Protein AF-A0A0D8ZPK9-F1 (afdb_monomer)

Nearest PDB structures (foldseek):
  2h2u-assembly1_A  TM=3.304E-01  e=1.185E-01  Homo sapiens
  1s1d-assembly2_B  TM=3.070E-01  e=1.553E-01  Homo sapiens
  4exr-assembly1_A-2  TM=2.777E-01  e=1.321E-01  Clostridioides difficile 630
  5b29-assembly1_A  TM=3.412E-01  e=3.782E+00  Homo sapiens
  1mdc-assembly1_A  TM=2.707E-01  e=7.240E+00  Manduca sexta

Secondary structure (DSSP, 8-state):
-----------------------SS--B-TTS-BHHHHTTT-EEEEEEE-SSEEEEEEE-TTSTTTTT-SSPPP-EEEEEETTT--EEEEEEEEE----BTTB-EEEEEEETTEEEEEEEE--SS--EEEEEEEETTEEEEEEEES--EE---

Structure (mmCIF, N/CA/C/O backbone):
data_AF-A0A0D8ZPK9-F1
#
_entry.id   AF-A0A0D8ZPK9-F1
#
loop_
_atom_site.group_PDB
_atom_site.id
_atom_site.type_symbol
_atom_site.label_atom_id
_atom_site.label_alt_id
_atom_site.label_comp_id
_atom_site.label_asym_id
_atom_site.label_entity_id
_atom_site.label_seq_id
_atom_site.pdbx_PDB_ins_code
_atom_site.Cartn_x
_atom_site.Cartn_y
_atom_site.Cartn_z
_atom_site.occupancy
_atom_site.B_iso_or_equiv
_atom_site.auth_seq_id
_atom_site.auth_comp_id
_atom_site.auth_asym_id
_atom_site.auth_atom_id
_atom_site.pdbx_PDB_model_num
ATOM 1 N N . MET A 1 1 ? -21.353 5.779 15.640 1.00 35.19 1 MET A N 1
ATOM 2 C CA . MET A 1 1 ? -20.263 5.532 14.671 1.00 35.19 1 MET A CA 1
ATOM 3 C C . MET A 1 1 ? -19.919 4.055 14.774 1.00 35.19 1 MET A C 1
ATOM 5 O O . MET A 1 1 ? -19.687 3.605 15.884 1.00 35.19 1 MET A O 1
ATOM 9 N N . LYS A 1 2 ? -20.046 3.276 13.691 1.00 28.00 2 LYS A N 1
ATOM 10 C CA . LYS A 1 2 ? -19.721 1.838 13.700 1.00 28.00 2 LYS A CA 1
ATOM 11 C C . LYS A 1 2 ? -18.202 1.703 13.604 1.00 28.00 2 LYS A C 1
ATOM 13 O O . LYS A 1 2 ? -17.642 2.167 12.616 1.00 28.00 2 LYS A O 1
ATOM 18 N N . GLU A 1 3 ? -17.568 1.098 14.603 1.00 32.78 3 GLU A N 1
ATOM 19 C CA . GLU A 1 3 ? -16.174 0.665 14.500 1.00 32.78 3 GLU A CA 1
ATOM 20 C C . GLU A 1 3 ? -16.062 -0.340 13.349 1.00 32.78 3 GLU A C 1
ATOM 22 O O . GLU A 1 3 ? -16.774 -1.346 13.307 1.00 32.78 3 GLU A O 1
ATOM 27 N N . ILE A 1 4 ? -15.227 -0.028 12.359 1.00 40.25 4 ILE A N 1
ATOM 28 C CA . ILE A 1 4 ? -14.932 -0.934 11.252 1.00 40.25 4 ILE A CA 1
ATOM 29 C C . ILE A 1 4 ? -13.742 -1.781 11.693 1.00 40.25 4 ILE A C 1
ATOM 31 O O . ILE A 1 4 ? -12.592 -1.360 11.599 1.00 40.25 4 ILE A O 1
ATOM 35 N N . THR A 1 5 ? -14.013 -2.985 12.185 1.00 43.03 5 THR A N 1
ATOM 36 C CA . THR A 1 5 ? -12.976 -3.979 12.474 1.00 43.03 5 THR A CA 1
ATOM 37 C C . THR A 1 5 ? -12.581 -4.660 11.159 1.00 43.03 5 THR A C 1
ATOM 39 O O . THR A 1 5 ? -13.261 -5.572 10.690 1.00 43.03 5 THR A O 1
ATOM 42 N N . LEU A 1 6 ? -11.511 -4.189 10.508 1.00 47.59 6 LEU A N 1
ATOM 43 C CA . LEU A 1 6 ? -10.874 -4.944 9.422 1.00 47.59 6 LEU A CA 1
ATOM 44 C C . LEU A 1 6 ? -10.147 -6.157 10.030 1.00 47.59 6 LEU A C 1
ATOM 46 O O . LEU A 1 6 ? -9.446 -5.976 11.030 1.00 47.59 6 LEU A O 1
ATOM 50 N N . PRO A 1 7 ? -10.282 -7.374 9.468 1.00 43.19 7 PRO A N 1
ATOM 51 C CA . PRO A 1 7 ? -9.578 -8.542 9.976 1.00 43.19 7 PRO A CA 1
ATOM 52 C C . PRO A 1 7 ? -8.104 -8.438 9.594 1.00 43.19 7 PRO A C 1
ATOM 54 O O . PRO A 1 7 ? -7.665 -8.899 8.545 1.00 43.19 7 PRO A O 1
ATOM 57 N N . ILE A 1 8 ? -7.330 -7.800 10.460 1.00 51.00 8 ILE A N 1
ATOM 58 C CA . ILE A 1 8 ? -5.881 -7.904 10.442 1.00 51.00 8 ILE A CA 1
ATOM 59 C C . ILE A 1 8 ? -5.571 -9.030 11.417 1.00 51.00 8 ILE A C 1
ATOM 61 O O . ILE A 1 8 ? -5.614 -8.843 12.633 1.00 51.00 8 ILE A O 1
ATOM 65 N N . LEU A 1 9 ? -5.394 -10.233 10.869 1.00 42.38 9 LEU A N 1
ATOM 66 C CA . LEU A 1 9 ? -4.999 -11.410 11.634 1.00 42.38 9 LEU A CA 1
ATOM 67 C C . LEU A 1 9 ? -3.740 -11.070 12.436 1.00 42.38 9 LEU A C 1
ATOM 69 O O . LEU A 1 9 ? -2.719 -10.673 11.877 1.00 42.38 9 LEU A O 1
ATOM 73 N N . ALA A 1 10 ? -3.824 -11.221 13.756 1.00 40.75 10 ALA A N 1
ATOM 74 C CA . ALA A 1 10 ? -2.658 -11.229 14.620 1.00 40.75 10 ALA A CA 1
ATOM 75 C C . ALA A 1 10 ? -1.806 -12.446 14.234 1.00 40.75 10 ALA A C 1
ATOM 77 O O . ALA A 1 10 ? -2.084 -13.567 14.656 1.00 40.75 10 ALA A O 1
ATOM 78 N N . SER A 1 11 ? -0.800 -12.242 13.383 1.00 39.00 11 SER A N 1
ATOM 79 C CA . SER A 1 11 ? 0.207 -13.265 13.119 1.00 39.00 11 SER A CA 1
ATOM 80 C C . SER A 1 11 ? 1.058 -13.423 14.377 1.00 39.00 11 SER A C 1
ATOM 82 O O . SER A 1 11 ? 1.962 -12.630 14.640 1.00 39.00 11 SER A O 1
ATOM 84 N N . LEU A 1 12 ? 0.727 -14.427 15.189 1.00 41.41 12 LEU A N 1
ATOM 85 C CA . LEU A 1 12 ? 1.526 -14.877 16.325 1.00 41.41 12 LEU A CA 1
ATOM 86 C C . LEU A 1 12 ? 2.782 -15.584 15.797 1.00 41.41 12 LEU A C 1
ATOM 88 O O . LEU A 1 12 ? 2.819 -16.806 15.700 1.00 41.41 12 LEU A O 1
ATOM 92 N N . CYS A 1 13 ? 3.817 -14.816 15.462 1.00 36.12 13 CYS A N 1
ATOM 93 C CA . CYS A 1 13 ? 5.172 -15.350 15.355 1.00 36.12 13 CYS A CA 1
ATOM 94 C C . CYS A 1 13 ? 5.891 -15.123 16.688 1.00 36.12 13 CYS A C 1
ATOM 96 O O . CYS A 1 13 ? 6.289 -14.007 17.017 1.00 36.12 13 CYS A O 1
ATOM 98 N N . THR A 1 14 ? 6.051 -16.193 17.466 1.00 43.28 14 THR A N 1
ATOM 99 C CA . THR A 1 14 ? 6.953 -16.255 18.621 1.00 43.28 14 THR A CA 1
ATOM 100 C C . THR A 1 14 ? 8.399 -16.234 18.137 1.00 43.28 14 THR A C 1
ATOM 102 O O . THR A 1 14 ? 9.003 -17.274 17.890 1.00 43.28 14 THR A O 1
ATOM 105 N N . GLY A 1 15 ? 8.949 -15.034 18.003 1.00 39.38 15 GLY A N 1
ATOM 106 C CA . GLY A 1 15 ? 10.381 -14.786 17.917 1.00 39.38 15 GLY A CA 1
ATOM 107 C C . GLY A 1 15 ? 10.695 -13.573 18.778 1.00 39.38 15 GLY A C 1
ATOM 108 O O . GLY A 1 15 ? 10.200 -12.485 18.497 1.00 39.38 15 GLY A O 1
ATOM 109 N N . SER A 1 16 ? 11.469 -13.763 19.849 1.00 45.66 16 SER A N 1
ATOM 110 C CA . SER A 1 16 ? 11.992 -12.670 20.674 1.00 45.66 16 SER A CA 1
ATOM 111 C C . SER A 1 16 ? 12.901 -11.780 19.830 1.00 45.66 16 SER A C 1
ATOM 113 O O . SER A 1 16 ? 14.102 -12.008 19.733 1.00 45.66 16 SER A O 1
ATOM 115 N N . LEU A 1 17 ? 12.316 -10.757 19.222 1.00 40.25 17 LEU A N 1
ATOM 116 C CA . LEU A 1 17 ? 13.005 -9.601 18.678 1.00 40.25 17 LEU A CA 1
ATOM 117 C C . LEU A 1 17 ? 12.392 -8.386 19.360 1.00 40.25 17 LEU A C 1
ATOM 119 O O . LEU A 1 17 ? 11.178 -8.323 19.552 1.00 40.25 17 LEU A O 1
ATOM 123 N N . ALA A 1 18 ? 13.268 -7.491 19.811 1.00 39.72 18 ALA A N 1
ATOM 124 C CA . ALA A 1 18 ? 12.963 -6.304 20.592 1.00 39.72 18 ALA A CA 1
ATOM 125 C C . ALA A 1 18 ? 11.627 -5.659 20.191 1.00 39.72 18 ALA A C 1
ATOM 127 O O . ALA A 1 18 ? 11.342 -5.524 18.999 1.00 39.72 18 ALA A O 1
ATOM 128 N N . LEU A 1 19 ? 10.846 -5.245 21.198 1.00 38.91 19 LEU A N 1
ATOM 129 C CA . LEU A 1 19 ? 9.693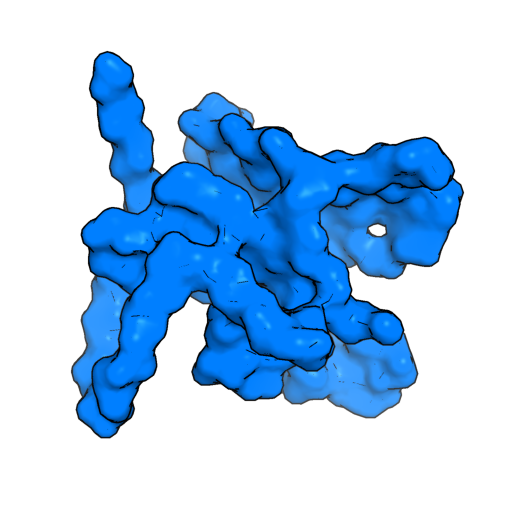 -4.355 21.059 1.00 38.91 19 LEU A CA 1
ATOM 130 C C . LEU A 1 19 ? 10.119 -3.101 20.282 1.00 38.91 19 LEU A C 1
ATOM 132 O O . LEU A 1 19 ? 10.486 -2.076 20.850 1.00 38.91 19 LEU A O 1
ATOM 136 N N . THR A 1 20 ? 10.096 -3.199 18.960 1.00 47.19 20 THR A N 1
ATOM 137 C CA . THR A 1 20 ? 10.145 -2.063 18.061 1.00 47.19 20 THR A CA 1
ATOM 138 C C . THR A 1 20 ? 8.808 -1.377 18.262 1.00 47.19 20 THR A C 1
ATOM 140 O O . THR A 1 20 ? 7.753 -1.942 17.967 1.00 47.19 20 THR A O 1
ATOM 143 N N . SER A 1 21 ? 8.863 -0.214 18.911 1.00 47.78 21 SER A N 1
ATOM 144 C CA . SER A 1 21 ? 7.723 0.647 19.208 1.00 47.78 21 SER A CA 1
ATOM 145 C C . SER A 1 21 ? 6.723 0.619 18.059 1.00 47.78 21 SER A C 1
ATOM 147 O O . SER A 1 21 ? 7.097 0.865 16.912 1.00 47.78 21 SER A O 1
ATOM 149 N N . ILE A 1 22 ? 5.470 0.287 18.370 1.00 49.94 22 ILE A N 1
ATOM 150 C CA . ILE A 1 22 ? 4.362 0.297 17.414 1.00 49.94 22 ILE A CA 1
ATOM 151 C C . ILE A 1 22 ? 4.320 1.703 16.808 1.00 49.94 22 ILE A C 1
ATOM 153 O O . ILE A 1 22 ? 4.052 2.652 17.547 1.00 49.94 22 ILE A O 1
ATOM 157 N N . PRO A 1 23 ? 4.608 1.878 15.509 1.00 49.00 23 PRO A N 1
ATOM 158 C CA . PRO A 1 23 ? 4.551 3.195 14.910 1.00 49.00 23 PRO A CA 1
ATOM 159 C C . PRO A 1 23 ? 3.084 3.621 14.842 1.00 49.00 23 PRO A C 1
ATOM 161 O O . PRO A 1 23 ? 2.295 3.133 14.033 1.00 49.00 23 PRO A O 1
ATOM 164 N N . VAL A 1 24 ? 2.697 4.509 15.757 1.00 48.19 24 VAL A N 1
ATOM 165 C CA . VAL A 1 24 ? 1.324 5.036 15.867 1.00 48.19 24 VAL A CA 1
ATOM 166 C C . VAL A 1 24 ? 1.045 6.074 14.770 1.00 48.19 24 VAL A C 1
ATOM 168 O O . VAL A 1 24 ? -0.103 6.393 14.453 1.00 48.19 24 VAL A O 1
ATOM 171 N N . ASN A 1 25 ? 2.106 6.568 14.136 1.00 51.31 25 ASN A N 1
ATOM 172 C CA . ASN A 1 25 ? 2.078 7.452 12.984 1.00 51.31 25 ASN A CA 1
ATOM 173 C C . ASN A 1 25 ? 2.702 6.742 11.775 1.00 51.31 25 ASN A C 1
ATOM 175 O O . ASN A 1 25 ? 3.494 5.815 11.936 1.00 51.31 25 ASN A O 1
ATOM 179 N N . ALA A 1 26 ? 2.389 7.195 10.554 1.00 51.19 26 ALA A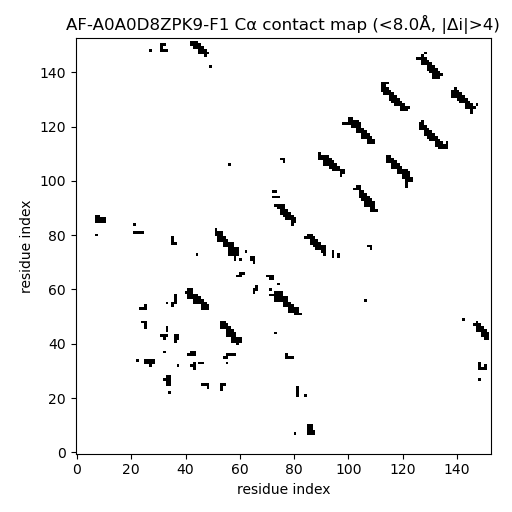 N 1
ATOM 180 C CA . ALA A 1 26 ? 3.316 6.987 9.442 1.00 51.19 26 ALA A CA 1
ATOM 181 C C . ALA A 1 26 ? 4.566 7.802 9.784 1.00 51.19 26 ALA A C 1
ATOM 183 O O . ALA A 1 26 ? 4.665 8.965 9.404 1.00 51.19 26 ALA A O 1
ATOM 184 N N . GLU A 1 27 ? 5.425 7.273 10.652 1.00 53.66 27 GLU A N 1
ATOM 185 C CA . GLU A 1 27 ? 6.636 7.962 11.062 1.00 53.66 27 GLU A CA 1
ATOM 186 C C . GLU A 1 27 ? 7.568 7.963 9.864 1.00 53.66 27 GLU A C 1
ATOM 188 O O . GLU A 1 27 ? 8.127 6.947 9.454 1.00 53.66 27 GLU A O 1
ATOM 193 N N . ILE A 1 28 ? 7.598 9.143 9.260 1.00 51.84 28 ILE A N 1
ATOM 194 C CA . ILE A 1 28 ? 8.519 9.583 8.235 1.00 51.84 28 ILE A CA 1
ATOM 195 C C . ILE A 1 28 ? 9.851 9.737 8.954 1.00 51.84 28 ILE A C 1
ATOM 197 O O . ILE A 1 28 ? 9.99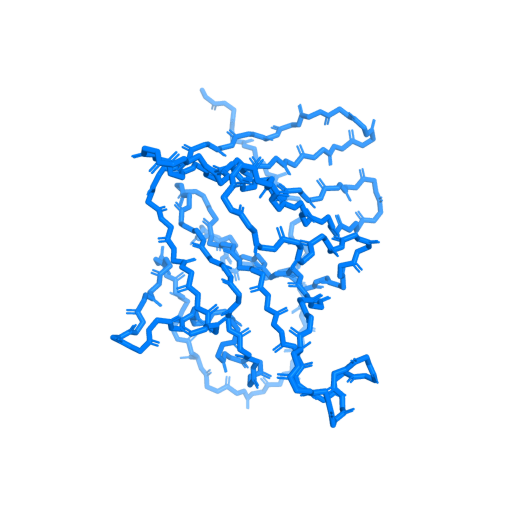0 10.624 9.801 1.00 51.84 28 ILE A O 1
ATOM 201 N N . ASN A 1 29 ? 10.833 8.896 8.640 1.00 55.38 29 ASN A N 1
ATOM 202 C CA . ASN A 1 29 ? 12.195 9.321 8.917 1.00 55.38 29 ASN A CA 1
ATOM 203 C C . ASN A 1 29 ? 12.557 10.457 7.931 1.00 55.38 29 ASN A C 1
ATOM 205 O O . ASN A 1 29 ? 11.969 10.546 6.848 1.00 55.38 29 ASN A O 1
ATOM 209 N N . PRO A 1 30 ? 13.489 11.358 8.275 1.00 51.78 30 PRO A N 1
ATOM 210 C CA . PRO A 1 30 ? 13.904 12.449 7.387 1.00 51.78 30 PRO A CA 1
ATOM 211 C C . PRO A 1 30 ? 14.353 12.009 5.980 1.00 51.78 30 PRO A C 1
ATOM 213 O O . PRO A 1 30 ? 14.445 12.839 5.083 1.00 51.78 30 PRO A O 1
ATOM 216 N N . GLN A 1 31 ? 14.631 10.718 5.786 1.00 60.84 31 GLN A N 1
ATOM 217 C CA . GLN A 1 31 ? 15.066 10.091 4.540 1.00 60.84 31 GLN A CA 1
ATOM 218 C C . GLN A 1 31 ? 13.901 9.645 3.640 1.00 60.84 31 GLN A C 1
ATOM 220 O O . GLN A 1 31 ? 14.134 9.053 2.590 1.00 60.84 31 GLN A O 1
ATOM 225 N N . GLY A 1 32 ? 12.652 9.898 4.037 1.00 67.69 32 GLY A N 1
ATOM 226 C CA . GLY A 1 32 ? 11.484 9.552 3.235 1.00 67.69 32 GLY A CA 1
ATOM 227 C C . GLY A 1 32 ? 11.195 8.049 3.172 1.00 67.69 32 GLY A C 1
ATOM 228 O O . GLY A 1 32 ? 10.611 7.576 2.198 1.00 67.69 32 GLY A O 1
ATOM 229 N N . GLN A 1 33 ? 11.586 7.294 4.203 1.00 82.75 33 GLN A N 1
ATOM 230 C CA . GLN A 1 33 ? 11.221 5.888 4.377 1.00 82.75 33 GLN A CA 1
ATOM 231 C C . GLN A 1 33 ? 10.063 5.739 5.364 1.00 82.75 33 GLN A C 1
ATOM 233 O O . GLN A 1 33 ? 10.027 6.363 6.426 1.00 82.75 33 GLN A O 1
ATOM 238 N N . SER A 1 34 ? 9.130 4.858 5.017 1.00 87.38 34 SER A N 1
ATOM 239 C CA . SER A 1 34 ? 8.136 4.328 5.935 1.00 87.38 34 SER A CA 1
ATOM 240 C C . SER A 1 34 ? 8.788 3.303 6.847 1.00 87.38 34 SER A C 1
ATOM 242 O O . SER A 1 34 ? 9.384 2.328 6.386 1.00 87.38 34 SER A O 1
ATOM 244 N N . ILE A 1 35 ? 8.574 3.464 8.149 1.00 84.62 35 ILE A N 1
ATOM 245 C CA . ILE A 1 35 ? 8.951 2.474 9.160 1.00 84.62 35 ILE A CA 1
ATOM 246 C C . ILE A 1 35 ? 8.406 1.067 8.853 1.00 84.62 35 ILE A C 1
ATOM 248 O O . ILE A 1 35 ? 9.042 0.076 9.205 1.00 84.62 35 ILE A O 1
ATOM 252 N N . LEU A 1 36 ? 7.268 0.961 8.151 1.00 88.69 36 LEU A N 1
ATOM 253 C CA . LEU A 1 36 ? 6.699 -0.326 7.743 1.00 88.69 36 LEU A CA 1
ATOM 254 C C . LEU A 1 36 ? 7.599 -1.070 6.749 1.00 88.69 36 LEU A C 1
ATOM 256 O O . LEU A 1 36 ? 7.826 -2.263 6.928 1.00 88.69 36 LEU A O 1
ATOM 260 N N . CYS A 1 37 ? 8.127 -0.375 5.738 1.00 91.31 37 CYS A N 1
ATOM 261 C CA . CYS A 1 37 ? 9.039 -0.975 4.762 1.00 91.31 37 CYS A CA 1
ATOM 262 C C . CYS A 1 37 ? 10.434 -1.169 5.373 1.00 91.31 37 CYS A C 1
ATOM 264 O O . CYS A 1 37 ? 11.026 -2.237 5.237 1.00 91.31 37 CYS A O 1
ATOM 266 N N . GLN A 1 38 ? 10.913 -0.191 6.151 1.00 89.06 38 GLN A N 1
ATOM 267 C CA . GLN A 1 38 ? 12.217 -0.259 6.814 1.00 89.06 38 GLN A CA 1
ATOM 268 C C . GLN A 1 38 ? 12.347 -1.482 7.735 1.00 89.06 38 GLN A C 1
ATOM 270 O O . GLN A 1 38 ? 13.391 -2.127 7.754 1.00 89.06 38 GLN A O 1
ATOM 275 N N . GLN A 1 39 ? 11.295 -1.831 8.482 1.00 87.69 39 GLN A N 1
ATOM 276 C CA . GLN A 1 39 ? 11.295 -3.007 9.362 1.00 87.69 39 GLN A CA 1
ATOM 277 C C . GLN A 1 39 ? 11.459 -4.336 8.615 1.00 87.69 39 GLN A C 1
ATOM 279 O O . GLN A 1 39 ? 11.797 -5.333 9.246 1.00 87.69 39 GLN A O 1
ATOM 284 N N . GLN A 1 40 ? 11.195 -4.360 7.308 1.00 90.81 40 GLN A N 1
ATOM 285 C CA . GLN A 1 40 ? 11.406 -5.526 6.448 1.00 90.81 40 GLN A CA 1
ATOM 286 C C . GLN A 1 40 ? 12.724 -5.446 5.661 1.00 90.81 40 GLN A C 1
ATOM 288 O O . GLN A 1 40 ? 13.052 -6.373 4.933 1.00 90.81 40 GLN A O 1
ATOM 293 N N . GLY A 1 41 ? 13.489 -4.357 5.800 1.00 91.06 41 GLY A N 1
ATOM 294 C CA . GLY A 1 41 ? 14.655 -4.100 4.953 1.00 91.06 41 GLY A CA 1
ATOM 295 C C . GLY A 1 41 ? 14.285 -3.718 3.517 1.00 91.06 41 GLY A C 1
ATOM 296 O O . GLY A 1 41 ? 15.096 -3.899 2.618 1.00 91.06 41 GLY A O 1
ATOM 297 N N . TRP A 1 42 ? 13.073 -3.204 3.299 1.00 93.19 42 TRP A N 1
ATOM 298 C CA . TRP A 1 42 ? 12.556 -2.828 1.984 1.00 93.19 42 TRP A CA 1
ATOM 299 C C . TRP A 1 42 ? 12.550 -1.318 1.779 1.00 93.19 42 TRP A C 1
ATOM 301 O O . TRP A 1 42 ? 12.487 -0.534 2.733 1.00 93.19 42 TRP A O 1
ATOM 311 N N . LEU A 1 43 ? 12.531 -0.907 0.515 1.00 91.75 43 LEU A N 1
ATOM 312 C CA . LEU A 1 43 ? 12.362 0.486 0.141 1.00 91.75 43 LEU A CA 1
ATOM 313 C C . LEU A 1 43 ? 10.879 0.867 0.162 1.00 91.75 43 LEU A C 1
ATOM 315 O O . LEU A 1 43 ? 9.995 0.054 -0.102 1.00 91.75 43 LEU A O 1
ATOM 319 N N . THR A 1 44 ? 10.585 2.123 0.472 1.00 91.12 44 THR A N 1
ATOM 320 C CA . THR A 1 44 ? 9.215 2.640 0.443 1.00 91.12 44 THR A CA 1
ATOM 321 C C . THR A 1 44 ? 8.933 3.241 -0.913 1.00 91.12 44 THR A C 1
ATOM 323 O O . THR A 1 44 ? 9.631 4.171 -1.265 1.00 91.12 44 THR A O 1
ATOM 326 N N . GLN A 1 45 ? 7.889 2.798 -1.615 1.00 90.31 45 GLN A N 1
ATOM 327 C CA . GLN A 1 45 ? 7.374 3.497 -2.798 1.00 90.31 45 GLN A CA 1
ATOM 328 C C . GLN A 1 45 ? 6.441 4.639 -2.387 1.00 90.31 45 GLN A C 1
ATOM 330 O O . GLN A 1 45 ? 6.548 5.774 -2.856 1.00 90.31 45 GLN A O 1
ATOM 335 N N . ILE A 1 46 ? 5.468 4.323 -1.533 1.00 90.00 46 ILE A N 1
ATOM 336 C CA . ILE A 1 46 ? 4.451 5.271 -1.089 1.00 90.00 46 ILE A CA 1
ATOM 337 C C . ILE A 1 46 ? 3.919 4.865 0.281 1.00 90.00 46 ILE A C 1
ATOM 339 O O . ILE A 1 46 ? 3.805 3.679 0.576 1.00 90.00 46 ILE A O 1
ATOM 343 N N . ALA A 1 47 ? 3.585 5.825 1.137 1.00 91.12 47 ALA A N 1
ATOM 344 C CA . ALA A 1 47 ? 2.970 5.538 2.427 1.00 91.12 47 ALA A CA 1
ATOM 345 C C . ALA A 1 47 ? 1.981 6.620 2.853 1.00 91.12 47 ALA A C 1
ATOM 347 O O . ALA A 1 47 ? 2.146 7.806 2.565 1.00 91.12 47 ALA A O 1
ATOM 348 N N . ILE A 1 48 ? 0.946 6.203 3.578 1.00 90.50 48 ILE A N 1
ATOM 349 C CA . ILE A 1 48 ? -0.069 7.089 4.141 1.00 90.50 48 ILE A CA 1
ATOM 350 C C . ILE A 1 48 ? -0.387 6.727 5.588 1.00 90.50 48 ILE A C 1
ATOM 352 O O . ILE A 1 48 ? -0.327 5.571 6.008 1.00 90.50 48 ILE A O 1
ATOM 356 N N . SER A 1 49 ? -0.795 7.750 6.332 1.00 89.00 49 SER A N 1
ATOM 357 C CA . SER A 1 49 ? -1.356 7.636 7.674 1.00 89.00 49 SER A CA 1
ATOM 358 C C . SER A 1 49 ? -2.839 7.971 7.595 1.00 89.00 49 SER A C 1
ATOM 360 O O . SER A 1 49 ? -3.207 9.076 7.201 1.00 89.00 49 SER A O 1
ATOM 362 N N . THR A 1 50 ? -3.690 7.028 7.969 1.00 88.19 50 THR A N 1
ATOM 363 C CA . THR A 1 50 ? -5.124 7.254 8.182 1.00 88.19 50 THR A CA 1
ATOM 364 C C . THR A 1 50 ? -5.404 7.358 9.689 1.00 88.19 50 THR A C 1
ATOM 366 O O . THR A 1 50 ? -4.489 7.119 10.484 1.00 88.19 50 THR A O 1
ATOM 369 N N . PRO A 1 51 ? -6.623 7.713 10.132 1.00 87.44 51 PRO A N 1
ATOM 370 C CA . PRO A 1 51 ? -6.962 7.676 11.556 1.00 87.44 51 PRO A CA 1
ATOM 371 C C . PRO A 1 51 ? -6.742 6.297 12.194 1.00 87.44 51 PRO A C 1
ATOM 373 O O . PRO A 1 51 ? -6.204 6.226 13.292 1.00 87.44 51 PRO A O 1
ATOM 376 N N . ASP A 1 52 ? -7.060 5.219 11.471 1.00 86.62 52 ASP A N 1
ATOM 377 C CA . ASP A 1 52 ? -7.099 3.857 12.024 1.00 86.62 52 ASP A CA 1
ATOM 378 C C . ASP A 1 52 ? -5.883 2.994 11.635 1.00 86.62 52 ASP A C 1
ATOM 380 O O . ASP A 1 52 ? -5.510 2.056 12.342 1.00 86.62 52 ASP A O 1
ATOM 384 N N . PHE A 1 53 ? -5.242 3.313 10.507 1.00 88.00 53 PHE A N 1
ATOM 385 C CA . PHE A 1 53 ? -4.189 2.496 9.896 1.00 88.00 53 PHE A CA 1
ATOM 386 C C . PHE A 1 53 ? -3.003 3.329 9.417 1.00 88.00 53 PHE A C 1
ATOM 388 O O . PHE A 1 53 ? -3.177 4.449 8.930 1.00 88.00 53 PHE A O 1
ATOM 395 N N . VAL A 1 54 ? -1.811 2.742 9.467 1.00 89.56 54 VAL A N 1
ATOM 396 C CA . VAL A 1 54 ? -0.654 3.152 8.662 1.00 89.56 54 VAL A CA 1
ATOM 397 C C . VAL A 1 54 ? -0.514 2.145 7.531 1.00 89.56 54 VAL A C 1
ATOM 399 O O . VAL A 1 54 ? -0.581 0.944 7.778 1.00 89.56 54 VAL A O 1
ATOM 402 N N . THR A 1 55 ? -0.354 2.605 6.294 1.00 92.94 55 THR A N 1
ATOM 403 C CA . THR A 1 55 ? -0.214 1.704 5.142 1.00 92.94 55 THR A CA 1
ATOM 404 C C . THR A 1 55 ? 0.889 2.180 4.219 1.00 92.94 55 THR A C 1
ATOM 406 O O . THR A 1 55 ? 0.983 3.380 3.960 1.00 92.94 55 THR A O 1
ATOM 409 N N . ALA A 1 56 ? 1.670 1.254 3.687 1.00 93.44 56 ALA A N 1
ATOM 410 C CA . ALA A 1 56 ? 2.745 1.509 2.751 1.00 93.44 56 ALA A CA 1
ATOM 411 C C . ALA A 1 56 ? 2.704 0.521 1.586 1.00 93.44 56 ALA A C 1
ATOM 413 O O . ALA A 1 56 ? 2.242 -0.610 1.718 1.00 93.44 56 ALA A O 1
ATOM 414 N N . ILE A 1 57 ? 3.209 0.977 0.453 1.00 94.75 57 ILE A N 1
ATOM 415 C CA . ILE A 1 57 ? 3.610 0.145 -0.663 1.00 94.75 57 ILE A CA 1
ATOM 416 C C . ILE A 1 57 ? 5.134 0.099 -0.629 1.00 94.75 57 ILE A C 1
ATOM 418 O O . ILE A 1 57 ? 5.783 1.151 -0.603 1.00 94.75 57 ILE A O 1
ATOM 422 N N . CYS A 1 58 ? 5.681 -1.107 -0.593 1.00 94.12 58 CYS A N 1
ATOM 423 C CA . CYS A 1 58 ? 7.104 -1.358 -0.437 1.00 94.12 58 CYS A CA 1
ATOM 424 C C . CYS A 1 58 ? 7.674 -2.064 -1.672 1.00 94.12 58 CYS A C 1
ATOM 426 O O . CYS A 1 58 ? 6.964 -2.768 -2.394 1.00 94.12 58 CYS A O 1
ATOM 428 N N . ILE A 1 59 ? 8.968 -1.865 -1.881 1.00 93.69 59 ILE A N 1
ATOM 42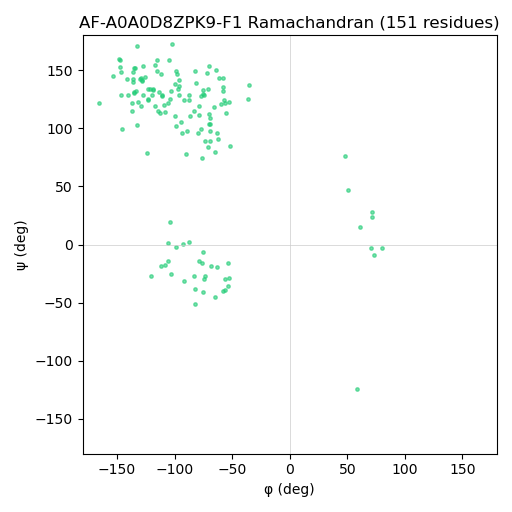9 C CA . ILE A 1 59 ? 9.783 -2.478 -2.922 1.00 93.69 59 ILE A CA 1
ATOM 430 C C . ILE A 1 59 ? 10.800 -3.368 -2.208 1.00 93.69 59 ILE A C 1
ATOM 432 O O . ILE A 1 59 ? 11.650 -2.872 -1.465 1.00 93.69 59 ILE A O 1
ATOM 436 N N . ASP A 1 60 ? 10.695 -4.674 -2.422 1.00 94.94 60 ASP A N 1
ATOM 437 C CA . ASP A 1 60 ? 11.737 -5.625 -2.041 1.00 94.94 60 ASP A CA 1
A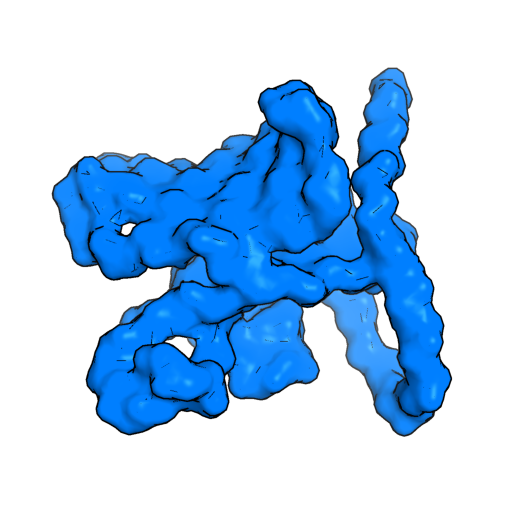TOM 438 C C . ASP A 1 60 ? 12.753 -5.727 -3.181 1.00 94.94 60 ASP A C 1
ATOM 440 O O . ASP A 1 60 ? 12.432 -6.225 -4.257 1.00 94.94 60 ASP A O 1
ATOM 444 N N . GLU A 1 61 ? 13.969 -5.227 -2.964 1.00 92.44 61 GLU A N 1
ATOM 445 C CA . GLU A 1 61 ? 15.043 -5.266 -3.966 1.00 92.44 61 GLU A CA 1
ATOM 446 C C . GLU A 1 61 ? 15.551 -6.690 -4.238 1.00 92.44 61 GLU A C 1
ATOM 448 O O . GLU A 1 61 ? 16.167 -6.937 -5.272 1.00 92.44 61 GLU A O 1
ATOM 453 N N . ASN A 1 62 ? 15.280 -7.632 -3.329 1.00 93.38 62 ASN A N 1
ATOM 454 C CA . ASN A 1 62 ? 15.649 -9.037 -3.486 1.00 93.38 62 ASN A CA 1
ATOM 455 C C . ASN A 1 62 ? 14.529 -9.874 -4.116 1.00 93.38 62 ASN A C 1
ATOM 457 O O . ASN A 1 62 ? 14.701 -11.082 -4.291 1.00 93.38 62 ASN A O 1
ATOM 461 N N . ASP A 1 63 ? 13.391 -9.259 -4.442 1.00 93.38 63 ASP A N 1
ATOM 462 C CA . ASP A 1 63 ? 12.345 -9.910 -5.222 1.00 93.38 63 ASP A CA 1
ATOM 463 C C . ASP A 1 63 ? 12.888 -10.300 -6.605 1.00 93.38 63 ASP A C 1
ATOM 465 O O . ASP A 1 63 ? 13.689 -9.571 -7.196 1.00 93.38 63 ASP A O 1
ATOM 469 N N . SER A 1 64 ? 12.458 -11.447 -7.137 1.00 90.75 64 SER A N 1
ATOM 470 C CA . SER A 1 64 ? 12.927 -11.944 -8.434 1.00 90.75 64 SER A CA 1
ATOM 471 C C . SER A 1 64 ? 12.716 -10.953 -9.575 1.00 90.75 64 SER A C 1
ATOM 473 O O . SER A 1 64 ? 13.520 -10.943 -10.506 1.00 90.75 64 SER A O 1
ATOM 475 N N . ASP A 1 65 ? 11.686 -10.108 -9.485 1.00 86.75 65 ASP A N 1
ATOM 476 C CA . ASP A 1 65 ? 11.389 -9.085 -10.491 1.00 86.75 65 ASP A CA 1
ATOM 477 C C . ASP A 1 65 ? 12.298 -7.844 -10.364 1.00 86.75 65 ASP A C 1
ATOM 479 O O . ASP A 1 65 ? 12.391 -7.039 -11.292 1.00 86.75 65 ASP A O 1
ATOM 483 N N . ASN A 1 66 ? 13.002 -7.699 -9.236 1.00 91.19 66 ASN A N 1
ATOM 484 C CA . ASN A 1 66 ? 13.832 -6.540 -8.902 1.00 91.19 66 ASN A CA 1
ATOM 485 C C . ASN A 1 66 ? 15.336 -6.823 -8.874 1.00 91.19 66 ASN A C 1
ATOM 487 O O . ASN A 1 66 ? 16.127 -5.881 -8.981 1.00 91.19 66 ASN A O 1
ATOM 491 N N . ILE A 1 67 ? 15.757 -8.087 -8.779 1.00 90.31 67 ILE A N 1
ATOM 492 C CA . ILE A 1 67 ? 17.178 -8.454 -8.794 1.00 90.31 67 ILE A CA 1
ATOM 493 C C . ILE A 1 67 ? 17.842 -7.922 -10.075 1.00 90.31 67 ILE A C 1
ATOM 495 O O . ILE A 1 67 ? 17.468 -8.279 -11.191 1.00 90.31 67 ILE A O 1
ATOM 499 N N . ASN A 1 68 ? 18.878 -7.094 -9.906 1.00 86.69 68 ASN A N 1
ATOM 500 C CA . ASN A 1 68 ? 19.607 -6.408 -10.983 1.00 86.69 68 ASN A CA 1
ATOM 501 C C . ASN A 1 68 ? 18.757 -5.451 -11.842 1.00 86.69 68 ASN A C 1
ATOM 503 O O . ASN A 1 68 ? 19.208 -5.034 -12.912 1.00 86.69 68 ASN A O 1
ATOM 507 N N . SER A 1 69 ? 17.554 -5.080 -11.396 1.00 85.69 69 SER A N 1
ATOM 508 C CA . SER A 1 69 ? 16.756 -4.059 -12.069 1.00 85.69 69 SER A CA 1
ATOM 509 C C . SER A 1 69 ? 17.316 -2.669 -11.775 1.00 85.69 69 SER A C 1
ATOM 511 O O . SER A 1 69 ? 17.586 -2.318 -10.628 1.00 85.69 69 SER A O 1
ATOM 513 N N . TYR A 1 70 ? 17.471 -1.855 -12.820 1.00 82.19 70 TYR A N 1
ATOM 514 C CA . TYR A 1 70 ? 17.775 -0.430 -12.665 1.00 82.19 70 TYR A CA 1
ATOM 515 C C . TYR A 1 70 ? 16.550 0.358 -12.176 1.00 82.19 70 TYR A C 1
ATOM 517 O O . TYR A 1 70 ? 16.690 1.386 -11.516 1.00 82.19 70 TYR A O 1
ATOM 525 N N . GLU A 1 71 ? 15.350 -0.142 -12.483 1.00 86.06 71 GLU A N 1
ATOM 526 C CA . GLU A 1 71 ? 14.079 0.436 -12.059 1.00 86.06 71 GLU A CA 1
ATOM 527 C C . GLU A 1 71 ? 13.245 -0.611 -11.311 1.00 86.06 71 GLU A C 1
ATOM 529 O O . GLU A 1 71 ? 12.358 -1.230 -11.906 1.00 86.06 71 GLU A O 1
ATOM 534 N N . PRO A 1 72 ? 13.536 -0.878 -10.026 1.00 87.50 72 PRO A N 1
ATOM 535 C CA . PRO A 1 72 ? 12.740 -1.798 -9.238 1.00 87.50 72 PRO A CA 1
ATOM 536 C C . PRO A 1 72 ? 11.268 -1.374 -9.166 1.00 87.50 72 PRO A C 1
ATOM 538 O O . PRO A 1 72 ? 10.909 -0.192 -9.104 1.00 87.50 72 PRO A O 1
ATOM 541 N N . VAL A 1 73 ? 10.406 -2.382 -9.187 1.00 90.12 73 VAL A N 1
ATOM 542 C CA . VAL A 1 73 ? 8.958 -2.253 -9.144 1.00 90.12 73 VAL A CA 1
ATOM 543 C C . VAL A 1 73 ? 8.429 -2.491 -7.728 1.00 90.12 73 VAL A C 1
ATOM 545 O O . VAL A 1 73 ? 8.999 -3.269 -6.957 1.00 90.12 73 VAL A O 1
ATOM 548 N N . PRO A 1 74 ? 7.318 -1.840 -7.354 1.00 93.50 74 PRO A N 1
ATOM 549 C CA . PRO A 1 74 ? 6.608 -2.136 -6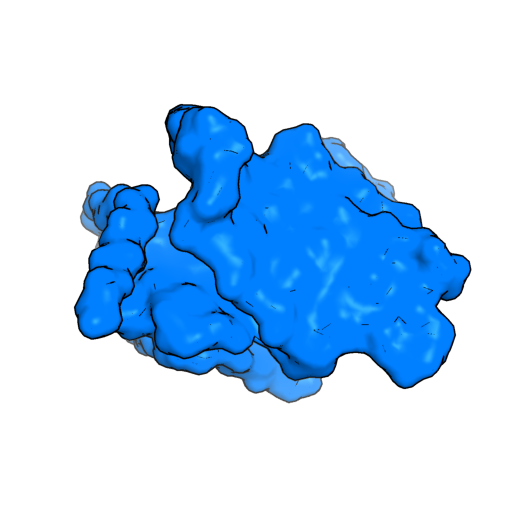.114 1.00 93.50 74 PRO A CA 1
ATOM 550 C C . PRO A 1 74 ? 6.161 -3.595 -6.038 1.00 93.50 74 PRO A C 1
ATOM 552 O O . PRO A 1 74 ? 5.532 -4.088 -6.971 1.00 93.50 74 PRO A O 1
ATOM 555 N N . THR A 1 75 ? 6.414 -4.258 -4.906 1.00 95.12 75 THR A N 1
ATOM 556 C CA . THR A 1 75 ? 6.112 -5.692 -4.735 1.00 95.12 75 THR A CA 1
ATOM 557 C C . THR A 1 75 ? 5.153 -5.987 -3.590 1.00 95.12 75 THR A C 1
ATOM 559 O O . THR A 1 75 ? 4.405 -6.958 -3.667 1.00 95.12 75 THR A O 1
ATOM 562 N N . HIS A 1 76 ? 5.098 -5.149 -2.548 1.00 96.44 76 HIS A N 1
ATOM 563 C CA . HIS A 1 76 ? 4.332 -5.459 -1.336 1.00 96.44 76 HIS A CA 1
ATOM 564 C C . HIS A 1 76 ? 3.398 -4.330 -0.895 1.00 96.44 76 HIS A C 1
ATOM 566 O O . HIS A 1 76 ? 3.745 -3.152 -0.924 1.00 96.44 76 HIS A O 1
ATOM 572 N N . TYR A 1 77 ? 2.220 -4.706 -0.397 1.00 96.38 77 TYR A N 1
ATOM 573 C CA . TYR A 1 77 ? 1.371 -3.875 0.451 1.00 96.38 77 TYR A CA 1
ATOM 574 C C . TYR A 1 77 ? 1.630 -4.223 1.917 1.00 96.38 77 TYR A C 1
ATOM 576 O O . TYR A 1 77 ? 1.525 -5.384 2.316 1.00 96.38 77 TYR A O 1
ATOM 584 N N . VAL A 1 78 ? 1.894 -3.211 2.739 1.00 95.12 78 VAL A N 1
ATOM 585 C CA . VAL A 1 78 ? 2.059 -3.360 4.186 1.00 95.12 78 VAL A CA 1
ATOM 586 C C . VAL A 1 78 ? 1.073 -2.452 4.906 1.00 95.12 78 VAL A C 1
ATOM 588 O O . VAL A 1 78 ? 1.040 -1.247 4.675 1.00 95.12 78 VAL A O 1
ATOM 591 N N . GLY A 1 79 ? 0.263 -3.012 5.796 1.00 92.50 79 GLY A N 1
ATOM 592 C CA . GLY A 1 79 ? -0.693 -2.284 6.623 1.00 92.50 79 GLY A CA 1
ATOM 593 C C . GLY A 1 79 ? -0.495 -2.587 8.102 1.00 92.50 79 GLY A C 1
ATOM 594 O O . GLY A 1 79 ? -0.197 -3.717 8.477 1.00 92.50 79 GLY A O 1
ATOM 595 N N . GLN A 1 80 ? -0.701 -1.590 8.954 1.00 89.88 80 GLN A N 1
ATOM 596 C CA . GLN A 1 80 ? -0.710 -1.755 10.400 1.00 89.88 80 GLN A CA 1
ATOM 597 C C . GLN A 1 80 ? -1.889 -1.011 11.023 1.00 89.88 80 GLN A C 1
ATOM 599 O O . GLN A 1 80 ? -2.109 0.169 10.750 1.00 89.88 80 GLN A O 1
ATOM 604 N N . ASN A 1 81 ? -2.642 -1.702 11.876 1.00 87.75 81 ASN A N 1
ATOM 605 C CA . ASN A 1 81 ? -3.682 -1.106 12.707 1.00 87.75 81 ASN A CA 1
ATOM 606 C C . ASN A 1 81 ? -3.043 -0.327 13.860 1.00 87.75 81 ASN A C 1
ATOM 608 O O . ASN A 1 81 ? -2.232 -0.882 14.600 1.00 87.75 81 ASN A O 1
ATOM 612 N N . LYS A 1 82 ? -3.431 0.934 14.050 1.00 84.12 82 LYS A N 1
ATOM 613 C CA . LYS A 1 82 ? -2.886 1.781 15.122 1.00 84.12 82 LYS A CA 1
ATOM 614 C C . LYS A 1 82 ? -3.423 1.430 16.505 1.00 84.12 82 LYS A C 1
ATOM 616 O O . LYS A 1 82 ? -2.720 1.607 17.492 1.00 84.12 82 LYS A O 1
ATOM 621 N N . ASN A 1 83 ? -4.649 0.919 16.567 1.00 83.00 83 ASN A N 1
ATOM 622 C CA . ASN A 1 83 ? -5.333 0.597 17.816 1.00 83.00 83 ASN A CA 1
ATOM 623 C C . ASN A 1 83 ? -4.901 -0.769 18.356 1.00 83.00 83 ASN A C 1
ATOM 625 O O . ASN A 1 83 ? -4.760 -0.941 19.561 1.00 83.00 83 ASN A O 1
ATOM 629 N N . THR A 1 84 ? -4.691 -1.747 17.470 1.00 83.25 84 THR A N 1
ATOM 630 C CA . THR A 1 84 ? -4.345 -3.123 17.868 1.00 83.25 84 THR A CA 1
ATOM 631 C C . THR A 1 84 ? -2.881 -3.479 17.635 1.00 83.25 84 THR A C 1
ATOM 633 O O . THR A 1 84 ? -2.425 -4.518 18.102 1.00 83.25 84 THR A O 1
ATOM 636 N N . GLY A 1 85 ? -2.145 -2.675 16.864 1.00 80.38 85 GLY A N 1
ATOM 637 C CA . GLY A 1 85 ? -0.787 -2.995 16.426 1.00 80.38 85 GLY A CA 1
ATOM 638 C C . GLY A 1 85 ? -0.708 -4.120 15.389 1.00 80.38 85 GLY A C 1
ATOM 639 O O . GLY A 1 85 ? 0.390 -4.399 14.906 1.00 80.38 85 GLY A O 1
ATOM 640 N N . GLY A 1 86 ? -1.837 -4.745 15.024 1.00 84.38 86 GLY A N 1
ATOM 641 C CA . GLY A 1 86 ? -1.893 -5.844 14.063 1.00 84.38 86 GLY A CA 1
ATOM 642 C C . GLY A 1 86 ? -1.309 -5.437 12.714 1.00 84.38 86 GLY A C 1
ATOM 643 O O . GLY A 1 86 ? -1.611 -4.350 12.217 1.00 84.38 86 GLY A O 1
ATOM 644 N N . LYS A 1 87 ? -0.484 -6.310 12.130 1.00 87.50 87 LYS A N 1
ATOM 645 C CA . LYS A 1 87 ? 0.211 -6.082 10.858 1.00 87.50 87 LYS A CA 1
ATOM 646 C C . LYS A 1 87 ? -0.318 -7.004 9.765 1.00 87.50 87 LYS A C 1
ATOM 648 O O . LYS A 1 87 ? -0.687 -8.145 10.026 1.00 87.50 87 LYS A O 1
ATOM 653 N N . LEU A 1 88 ? -0.315 -6.498 8.543 1.00 91.94 88 LEU A N 1
ATOM 654 C CA . LEU A 1 88 ? -0.685 -7.197 7.325 1.00 91.94 88 LEU A CA 1
ATOM 655 C C . LEU A 1 88 ? 0.402 -6.933 6.286 1.00 91.94 88 LEU A C 1
ATOM 657 O O . LEU A 1 88 ? 0.668 -5.777 5.976 1.00 91.94 88 LEU A O 1
ATOM 661 N N . ILE A 1 89 ? 1.013 -7.987 5.756 1.00 95.31 89 ILE A N 1
ATOM 662 C CA . ILE A 1 89 ? 1.980 -7.915 4.657 1.00 95.31 89 ILE A CA 1
ATOM 663 C C . ILE A 1 89 ? 1.437 -8.814 3.555 1.00 95.31 89 ILE A C 1
ATOM 665 O O . ILE A 1 89 ? 1.135 -9.978 3.814 1.00 95.31 89 ILE A O 1
ATOM 669 N N . LEU A 1 90 ? 1.256 -8.262 2.361 1.00 96.31 90 LEU A N 1
ATOM 670 C CA . LEU A 1 90 ? 0.704 -8.972 1.213 1.00 96.31 90 LEU A CA 1
ATOM 671 C C . LEU A 1 90 ? 1.522 -8.655 -0.040 1.00 96.31 90 LEU A C 1
ATOM 673 O O . LEU A 1 90 ? 1.896 -7.492 -0.214 1.00 96.31 90 LEU A O 1
ATOM 677 N N . PRO A 1 91 ? 1.742 -9.629 -0.937 1.00 96.25 91 PRO A N 1
ATOM 678 C CA . PRO A 1 91 ? 2.246 -9.327 -2.269 1.00 96.25 91 PRO A CA 1
ATOM 679 C C . PRO A 1 91 ? 1.223 -8.478 -3.037 1.00 96.25 91 PRO A C 1
ATOM 681 O O . PRO A 1 91 ? 0.007 -8.571 -2.817 1.00 96.25 91 PRO A O 1
ATOM 684 N N . LEU A 1 92 ? 1.706 -7.640 -3.949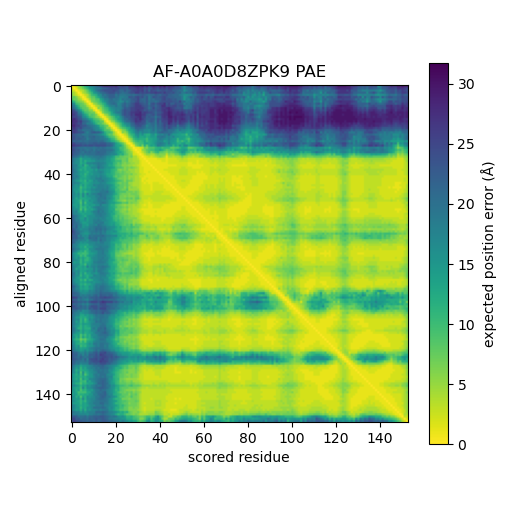 1.00 95.31 92 LEU A N 1
ATOM 685 C CA . LEU A 1 92 ? 0.852 -6.911 -4.876 1.00 95.31 92 LEU A CA 1
ATOM 686 C C . LEU A 1 92 ? 0.388 -7.845 -5.995 1.00 95.31 92 LEU A C 1
ATOM 688 O O . LEU A 1 92 ? 1.182 -8.484 -6.671 1.00 95.31 92 LEU A O 1
ATOM 692 N N . ALA A 1 93 ? -0.923 -7.891 -6.209 1.00 88.12 93 ALA A N 1
ATOM 693 C CA . ALA A 1 93 ? -1.543 -8.549 -7.355 1.00 88.12 93 ALA A CA 1
ATOM 694 C C . ALA A 1 93 ? -1.549 -7.645 -8.599 1.00 88.12 93 ALA A C 1
ATOM 696 O O . ALA A 1 93 ? -1.595 -8.129 -9.725 1.00 88.12 93 ALA A O 1
ATOM 697 N N . VAL A 1 94 ? -1.554 -6.324 -8.395 1.00 83.44 94 VAL A N 1
ATOM 698 C CA . VAL A 1 94 ? -1.402 -5.324 -9.458 1.00 83.44 94 VAL A CA 1
ATOM 699 C C . VAL A 1 94 ? -0.518 -4.208 -8.929 1.00 83.44 94 VAL A C 1
ATOM 701 O O . VAL A 1 94 ? -0.807 -3.648 -7.867 1.00 83.44 94 VAL A O 1
ATOM 704 N N . ALA A 1 95 ? 0.511 -3.865 -9.693 1.00 79.44 95 ALA A N 1
ATOM 705 C CA . ALA A 1 95 ? 1.346 -2.701 -9.469 1.00 79.44 95 ALA A CA 1
ATOM 706 C C . ALA A 1 95 ? 1.516 -1.968 -10.802 1.00 79.44 95 ALA A C 1
ATOM 708 O O . ALA A 1 95 ? 2.259 -2.411 -11.672 1.00 79.44 95 ALA A O 1
ATOM 709 N N . ASP A 1 96 ? 0.792 -0.865 -10.977 1.00 75.25 96 ASP A N 1
ATOM 710 C CA . ASP A 1 96 ? 1.087 0.065 -12.062 1.00 75.25 96 ASP A CA 1
ATOM 711 C C . ASP A 1 96 ? 2.212 0.996 -11.600 1.00 75.25 96 ASP A C 1
ATOM 713 O O . ASP A 1 96 ? 2.047 1.737 -10.626 1.00 75.25 96 ASP A O 1
ATOM 717 N N . ASN A 1 97 ? 3.365 0.902 -12.266 1.00 67.25 97 ASN A N 1
ATOM 718 C CA . ASN A 1 97 ? 4.552 1.714 -11.993 1.00 67.25 97 ASN A CA 1
ATOM 719 C C . ASN A 1 97 ? 4.748 2.821 -13.047 1.00 67.25 97 ASN A C 1
ATOM 721 O O . ASN A 1 97 ? 5.850 3.347 -13.217 1.00 67.25 97 ASN A O 1
ATOM 725 N N . SER A 1 98 ? 3.693 3.163 -13.790 1.00 68.44 98 SER A N 1
ATOM 726 C CA . SER A 1 98 ? 3.722 4.177 -14.844 1.00 68.44 98 SER A CA 1
ATOM 727 C C . SER A 1 98 ? 3.723 5.592 -14.251 1.00 68.44 98 SER A C 1
ATOM 729 O O . SER A 1 98 ? 2.736 6.324 -14.287 1.00 68.44 98 SER A O 1
ATOM 731 N N . TRP A 1 99 ? 4.860 6.012 -13.696 1.00 65.38 99 TRP A N 1
ATOM 732 C CA . TRP A 1 99 ? 5.036 7.356 -13.147 1.00 65.38 99 TRP A CA 1
ATOM 733 C C . TRP A 1 99 ? 5.238 8.384 -14.265 1.00 65.38 99 TRP A C 1
ATOM 735 O O . TRP A 1 99 ? 6.345 8.561 -14.770 1.00 65.38 99 TRP A O 1
ATOM 745 N N . GLY A 1 100 ? 4.170 9.101 -14.613 1.00 64.56 100 GLY A N 1
ATOM 746 C CA . GLY A 1 100 ? 4.207 10.233 -15.537 1.00 64.56 100 GLY A CA 1
ATOM 747 C C . GLY A 1 100 ? 3.165 11.304 -15.192 1.00 64.56 100 GLY A C 1
ATOM 748 O O . GLY A 1 100 ? 2.184 11.008 -14.501 1.00 64.56 100 GLY A O 1
ATOM 749 N N . PRO A 1 101 ? 3.340 12.558 -15.652 1.00 63.91 101 PRO A N 1
ATOM 750 C CA . PRO A 1 101 ? 2.334 13.600 -15.469 1.00 63.91 101 PRO A CA 1
ATOM 751 C C . PRO A 1 101 ? 0.999 13.159 -16.079 1.00 63.91 101 PRO A C 1
ATOM 753 O O . PRO A 1 101 ? 0.941 12.808 -17.255 1.00 63.91 101 PRO A O 1
ATOM 756 N N . GLY A 1 102 ? -0.073 13.160 -15.285 1.00 69.12 102 GLY A N 1
ATOM 757 C CA . GLY A 1 102 ? -1.401 12.738 -15.735 1.00 69.12 102 GLY A CA 1
ATOM 758 C C . GLY A 1 102 ? -1.631 11.224 -15.765 1.00 69.12 102 GLY A C 1
ATOM 759 O O . GLY A 1 102 ? -2.753 10.808 -16.050 1.00 69.12 102 GLY A O 1
ATOM 760 N N . VAL A 1 103 ? -0.627 10.397 -15.447 1.00 79.25 103 VAL A N 1
ATOM 761 C CA . VAL A 1 103 ? -0.762 8.932 -15.418 1.00 79.25 103 VAL A CA 1
ATOM 762 C C . VAL A 1 103 ? -0.959 8.474 -13.976 1.00 79.25 103 VAL A C 1
ATOM 764 O O . VAL A 1 103 ? -0.035 8.615 -13.177 1.00 79.25 103 VAL A O 1
ATOM 767 N N . PRO A 1 104 ? -2.144 7.985 -13.581 1.00 82.50 104 PRO A N 1
ATOM 768 C CA . PRO A 1 104 ? -2.364 7.546 -12.212 1.00 82.50 104 PRO A CA 1
ATOM 769 C C . PRO A 1 104 ? -1.636 6.231 -11.921 1.00 82.50 104 PRO A C 1
ATOM 771 O O . PRO A 1 104 ? -1.576 5.363 -12.781 1.00 82.50 104 PRO A O 1
ATOM 774 N N . ASN A 1 105 ? -1.177 6.049 -10.681 1.00 87.56 105 ASN A N 1
ATOM 775 C CA . ASN A 1 105 ? -0.670 4.752 -10.229 1.00 87.56 105 ASN A CA 1
ATOM 776 C C . ASN A 1 105 ? -1.744 3.987 -9.464 1.00 87.56 105 ASN A C 1
ATOM 778 O O . ASN A 1 105 ? -2.565 4.564 -8.738 1.00 87.56 105 ASN A O 1
ATOM 782 N N . PHE A 1 106 ? -1.708 2.667 -9.596 1.00 91.44 106 PHE A N 1
ATOM 783 C CA . PHE A 1 106 ? -2.682 1.772 -9.001 1.00 91.44 106 PHE A CA 1
ATOM 784 C C . PHE A 1 106 ? -1.985 0.558 -8.397 1.00 91.44 106 PHE A C 1
ATOM 786 O O . PHE A 1 106 ? -1.325 -0.209 -9.093 1.00 91.44 106 PHE A O 1
ATOM 793 N N . PHE A 1 107 ? -2.185 0.365 -7.097 1.00 94.62 107 PHE A N 1
ATOM 794 C CA . PHE A 1 107 ? -1.657 -0.767 -6.347 1.00 94.62 107 PHE A CA 1
ATOM 795 C C . PHE A 1 107 ? -2.806 -1.572 -5.759 1.00 94.62 107 PHE A C 1
ATOM 797 O O . PHE A 1 107 ? -3.728 -1.003 -5.162 1.00 94.62 107 PHE A O 1
ATOM 804 N N . LYS A 1 108 ? -2.746 -2.894 -5.900 1.00 95.81 108 LYS A N 1
ATOM 805 C CA . LYS A 1 108 ? -3.763 -3.818 -5.403 1.00 95.81 108 LYS A CA 1
ATOM 806 C C . LYS A 1 108 ? -3.107 -5.009 -4.722 1.00 95.81 108 LYS A C 1
ATOM 808 O O . LYS A 1 108 ? -2.251 -5.648 -5.318 1.00 95.81 108 LYS A O 1
ATOM 813 N N . ALA A 1 109 ? -3.571 -5.344 -3.527 1.00 97.25 109 ALA A N 1
ATOM 814 C CA . ALA A 1 109 ? -3.254 -6.587 -2.832 1.00 97.25 109 ALA A CA 1
ATOM 815 C C . ALA A 1 109 ? -4.545 -7.294 -2.408 1.00 97.25 109 ALA A C 1
ATOM 817 O O . ALA A 1 109 ? -5.581 -6.652 -2.205 1.00 97.25 109 ALA A O 1
ATOM 818 N N . GLU A 1 110 ? -4.495 -8.614 -2.262 1.00 96.50 110 GLU A N 1
ATOM 819 C CA . GLU A 1 110 ? -5.658 -9.440 -1.930 1.00 96.50 110 GLU A CA 1
ATOM 820 C C . GLU A 1 110 ? -5.357 -10.365 -0.749 1.00 96.50 110 GLU A C 1
ATOM 822 O O . GLU A 1 110 ? -4.245 -10.862 -0.598 1.00 96.50 110 GLU A O 1
ATOM 827 N N . ASN A 1 111 ? -6.356 -10.583 0.106 1.00 95.56 111 ASN A N 1
ATOM 828 C CA . ASN A 1 111 ? -6.309 -11.561 1.189 1.00 95.56 111 ASN A CA 1
ATOM 829 C C . ASN A 1 111 ? -7.704 -12.167 1.384 1.00 95.56 111 ASN A C 1
ATOM 831 O O . ASN A 1 111 ? -8.587 -11.551 1.990 1.00 95.56 111 ASN A O 1
ATOM 835 N N . GLY A 1 112 ? -7.917 -13.361 0.830 1.00 94.50 112 GLY A N 1
ATOM 836 C CA . GLY A 1 112 ? -9.229 -14.003 0.812 1.00 94.50 112 GLY A CA 1
ATOM 837 C C . GLY A 1 112 ? -10.273 -13.125 0.117 1.00 94.50 112 GLY A C 1
ATOM 838 O O . GLY A 1 112 ? -10.084 -12.698 -1.016 1.00 94.50 112 GLY A O 1
ATOM 839 N N . SER A 1 113 ? -11.375 -12.821 0.807 1.00 95.56 113 SER A N 1
ATOM 840 C CA . SER A 1 113 ? -12.433 -11.952 0.277 1.00 95.56 113 SER A CA 1
ATOM 841 C C . SER A 1 113 ? -12.081 -10.461 0.272 1.00 95.56 113 SER A C 1
ATOM 843 O O . SER A 1 113 ? -12.875 -9.654 -0.220 1.00 95.56 113 SER A O 1
ATOM 845 N N . TYR A 1 114 ? -10.939 -10.074 0.847 1.00 96.44 114 TYR A N 1
ATOM 846 C CA . TYR A 1 114 ? -10.548 -8.679 0.986 1.00 96.44 114 TYR A CA 1
ATOM 847 C C . TYR A 1 114 ? -9.620 -8.231 -0.135 1.00 96.44 114 TYR A C 1
ATOM 849 O O . TYR A 1 114 ? -8.644 -8.900 -0.464 1.00 96.44 114 TYR A O 1
ATOM 857 N N . THR A 1 115 ? -9.886 -7.038 -0.658 1.00 97.44 115 THR A N 1
ATOM 858 C CA . THR A 1 115 ? -9.001 -6.346 -1.598 1.00 97.44 115 THR A CA 1
ATOM 859 C C . THR A 1 115 ? -8.579 -5.016 -1.000 1.00 97.44 115 THR A C 1
ATOM 861 O O . THR A 1 115 ? -9.427 -4.210 -0.611 1.00 97.44 115 THR A O 1
ATOM 864 N N . TYR A 1 116 ? -7.278 -4.769 -0.979 1.00 96.44 116 TYR A N 1
ATOM 865 C CA . TYR A 1 116 ? -6.656 -3.531 -0.537 1.00 96.44 116 TYR A CA 1
ATOM 866 C C . TYR A 1 116 ? -6.170 -2.793 -1.771 1.00 96.44 116 TYR A C 1
ATOM 868 O O . TYR A 1 116 ? -5.396 -3.335 -2.554 1.00 96.44 116 TYR A O 1
ATOM 876 N N . GLN A 1 117 ? -6.650 -1.572 -1.964 1.00 96.06 117 GLN A N 1
ATOM 877 C CA . GLN A 1 117 ? -6.361 -0.789 -3.153 1.00 96.06 117 GLN A CA 1
ATOM 878 C C . GLN A 1 117 ? -5.828 0.581 -2.762 1.00 96.06 117 GLN A C 1
ATOM 880 O O . GLN A 1 117 ? -6.478 1.305 -2.007 1.00 96.06 117 GLN A O 1
ATOM 885 N N . MET A 1 118 ? -4.696 0.968 -3.338 1.00 94.44 118 MET A N 1
ATOM 886 C CA . MET A 1 118 ? -4.175 2.325 -3.264 1.00 94.44 118 MET A CA 1
ATOM 887 C C . MET A 1 118 ? -4.137 2.922 -4.668 1.00 94.44 118 MET A C 1
ATOM 889 O O . MET A 1 118 ? -3.482 2.399 -5.560 1.00 94.44 118 MET A O 1
ATOM 893 N N . TYR A 1 119 ? -4.876 4.008 -4.859 1.00 93.19 119 TYR A N 1
ATOM 894 C CA . TYR A 1 119 ? -4.911 4.765 -6.105 1.00 93.19 119 TYR A CA 1
ATOM 895 C C . TYR A 1 119 ? -4.241 6.115 -5.894 1.00 93.19 119 TYR A C 1
ATOM 897 O O . TYR A 1 119 ? -4.614 6.835 -4.967 1.00 93.19 119 TYR A O 1
ATOM 905 N N . VAL A 1 120 ? -3.297 6.464 -6.760 1.00 90.25 120 VAL A N 1
ATOM 906 C CA . V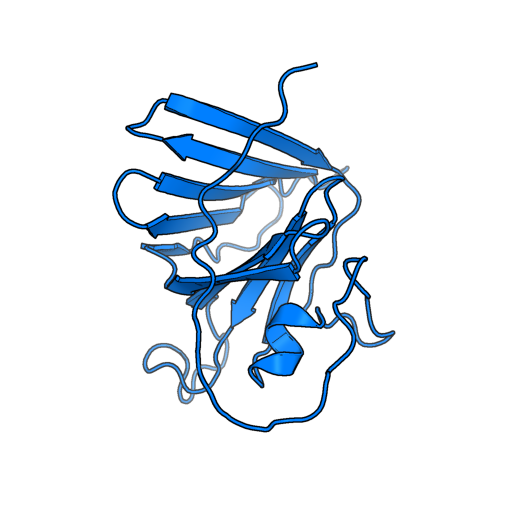AL A 1 120 ? -2.575 7.736 -6.743 1.00 90.25 120 VAL A CA 1
ATOM 907 C C . VAL A 1 120 ? -2.987 8.526 -7.975 1.00 90.25 120 VAL A C 1
ATOM 909 O O . VAL A 1 120 ? -2.675 8.140 -9.098 1.00 90.25 120 VAL A O 1
ATOM 912 N N . SER A 1 121 ? -3.689 9.641 -7.784 1.00 88.06 121 SER A N 1
ATOM 913 C CA . SER A 1 121 ? -3.922 10.582 -8.875 1.00 88.06 121 SER A CA 1
ATOM 914 C C . SER A 1 121 ? -2.657 11.413 -9.073 1.00 88.06 121 SER A C 1
ATOM 916 O O . SER A 1 121 ? -2.349 12.239 -8.213 1.00 88.06 121 SER A O 1
ATOM 918 N N . ASN A 1 122 ? -1.957 11.234 -10.189 1.00 77.62 122 ASN A N 1
ATOM 919 C CA . ASN A 1 122 ? -0.823 12.084 -10.548 1.00 77.62 122 ASN A CA 1
ATOM 920 C C . ASN A 1 122 ? -1.315 13.271 -11.382 1.00 77.62 122 ASN A C 1
ATOM 922 O O . ASN A 1 122 ? -1.227 13.265 -12.607 1.00 77.62 122 ASN A O 1
ATOM 926 N N . ASN A 1 123 ? -1.898 14.266 -10.713 1.00 73.69 123 ASN A N 1
ATOM 927 C CA . ASN A 1 123 ? -2.359 15.496 -11.355 1.00 73.69 123 ASN A CA 1
ATOM 928 C C . ASN A 1 123 ? -1.288 16.578 -11.226 1.00 73.69 123 ASN A C 1
ATOM 930 O O . ASN A 1 123 ? -0.691 16.728 -10.165 1.00 73.69 123 ASN A O 1
ATOM 934 N N . VAL A 1 124 ? -1.115 17.370 -12.287 1.00 63.31 124 VAL A N 1
ATOM 935 C CA . VAL A 1 124 ? -0.092 18.430 -12.385 1.00 63.31 124 VAL A CA 1
ATOM 936 C C . VAL A 1 124 ? -0.166 19.415 -11.210 1.00 63.31 124 VAL A C 1
ATOM 938 O O . VAL A 1 124 ? 0.866 19.846 -10.706 1.00 63.31 124 VAL A O 1
ATOM 941 N N . ASP A 1 125 ? -1.375 19.706 -10.724 1.00 66.56 125 ASP A N 1
ATOM 942 C CA . ASP A 1 125 ? -1.590 20.698 -9.665 1.00 66.56 125 ASP A CA 1
ATOM 943 C C . ASP A 1 125 ? -1.567 20.108 -8.251 1.00 66.56 125 ASP A C 1
ATOM 945 O O . ASP A 1 125 ? -1.227 20.791 -7.281 1.00 66.56 125 ASP A O 1
ATOM 949 N N . LYS A 1 126 ? -2.003 18.852 -8.098 1.00 68.75 126 LYS A N 1
ATOM 950 C CA . LYS A 1 126 ? -2.123 18.216 -6.785 1.00 68.75 126 LYS A CA 1
ATOM 951 C C . LYS A 1 126 ? -2.301 16.713 -6.885 1.00 68.75 126 LYS A C 1
ATOM 953 O O . LYS A 1 126 ? -3.321 16.223 -7.375 1.00 68.75 126 LYS A O 1
ATOM 958 N N . ASN A 1 127 ? -1.384 15.986 -6.269 1.00 81.88 127 ASN A N 1
ATOM 959 C CA . ASN A 1 127 ? -1.530 14.551 -6.126 1.00 81.88 127 ASN A CA 1
ATOM 960 C C . ASN A 1 127 ? -2.450 14.198 -4.952 1.00 81.88 127 ASN A C 1
ATOM 962 O O . ASN A 1 127 ? -2.402 14.808 -3.878 1.00 81.88 127 ASN A O 1
ATOM 966 N N . THR A 1 128 ? -3.303 13.198 -5.158 1.00 90.12 128 THR A N 1
ATOM 967 C CA . THR A 1 128 ? -4.185 12.650 -4.124 1.00 90.12 128 THR A CA 1
ATOM 968 C C . THR A 1 128 ? -4.023 11.144 -4.072 1.00 90.12 128 THR A C 1
ATOM 970 O O . THR A 1 128 ? -3.884 10.496 -5.107 1.00 90.12 128 THR A O 1
ATOM 973 N N . ILE A 1 129 ? -4.050 10.582 -2.868 1.00 91.38 129 ILE A N 1
ATOM 974 C CA . ILE A 1 129 ? -4.082 9.140 -2.665 1.00 91.38 129 ILE A CA 1
ATOM 975 C C . ILE A 1 129 ? -5.434 8.754 -2.109 1.00 91.38 129 ILE A C 1
ATOM 977 O O . ILE A 1 129 ? -5.856 9.256 -1.069 1.00 91.38 129 ILE A O 1
ATOM 981 N N . THR A 1 130 ? -6.068 7.788 -2.762 1.00 94.88 130 THR A N 1
ATOM 982 C CA . THR A 1 130 ? -7.238 7.094 -2.243 1.00 94.88 130 THR A CA 1
ATOM 983 C C . THR A 1 130 ? -6.867 5.669 -1.843 1.00 94.88 130 THR A C 1
ATOM 985 O O . THR A 1 130 ? -6.597 4.832 -2.701 1.00 94.88 130 THR A O 1
ATOM 988 N N . LEU A 1 131 ? -6.933 5.373 -0.546 1.00 95.31 131 LEU A N 1
ATOM 989 C CA . LEU A 1 131 ? -6.951 4.008 -0.025 1.00 95.31 131 LEU A CA 1
ATOM 990 C C . LEU A 1 131 ? -8.396 3.510 0.012 1.00 95.31 131 LEU A C 1
ATOM 992 O O . LEU A 1 131 ? -9.275 4.172 0.562 1.00 95.31 131 LEU A O 1
ATOM 996 N N . SER A 1 132 ? -8.652 2.340 -0.560 1.00 96.56 132 SER A N 1
ATOM 997 C CA . SER A 1 132 ? -9.936 1.647 -0.481 1.00 96.56 132 SER A CA 1
ATOM 998 C C . SER A 1 132 ? -9.731 0.209 -0.026 1.00 96.56 132 SER A C 1
ATOM 1000 O O . SER A 1 132 ? -8.792 -0.450 -0.463 1.00 96.56 132 SER A O 1
ATOM 1002 N N . VAL A 1 133 ? -10.632 -0.282 0.822 1.00 95.88 133 VAL A N 1
ATOM 1003 C CA . VAL A 1 133 ? -10.707 -1.708 1.162 1.00 95.88 133 VAL A CA 1
ATOM 1004 C C . VAL A 1 133 ? -12.067 -2.232 0.745 1.00 95.88 133 VAL A C 1
ATOM 1006 O O . VAL A 1 133 ? -13.100 -1.606 1.014 1.00 95.88 133 VAL A O 1
ATOM 1009 N N . PHE A 1 134 ? -12.062 -3.375 0.078 1.00 97.06 134 PHE A N 1
ATOM 1010 C CA . PHE A 1 134 ? -13.247 -4.077 -0.384 1.00 97.06 134 PHE A CA 1
ATOM 1011 C C . PHE A 1 134 ? -13.354 -5.417 0.333 1.00 97.06 134 PHE A C 1
ATOM 1013 O O . PHE A 1 134 ? -12.338 -6.005 0.683 1.00 97.06 134 PHE A O 1
ATOM 1020 N N . ASN A 1 135 ? -14.579 -5.893 0.538 1.00 97.50 135 ASN A N 1
ATOM 1021 C CA . ASN A 1 135 ? -14.876 -7.249 0.984 1.00 97.50 135 ASN A CA 1
ATOM 1022 C C . ASN A 1 135 ? -15.916 -7.843 0.030 1.00 97.50 135 ASN A C 1
ATOM 1024 O O . ASN A 1 135 ? -16.997 -7.269 -0.118 1.00 97.50 135 ASN A O 1
ATOM 1028 N N . ASN A 1 136 ? -15.578 -8.941 -0.647 1.00 95.31 136 ASN A N 1
ATOM 1029 C CA . ASN A 1 136 ? -16.385 -9.541 -1.715 1.00 95.31 136 ASN A CA 1
ATOM 1030 C C . ASN A 1 136 ? -16.803 -8.503 -2.775 1.00 95.31 136 ASN A C 1
ATOM 1032 O O . ASN A 1 136 ? -17.978 -8.366 -3.112 1.00 95.31 136 ASN A O 1
ATOM 1036 N N . GLY A 1 137 ? -15.848 -7.681 -3.225 1.00 92.88 137 GLY A N 1
ATOM 1037 C CA . GLY A 1 137 ? -16.074 -6.625 -4.221 1.00 92.88 137 GLY A CA 1
ATOM 1038 C C . GLY A 1 137 ? -16.841 -5.392 -3.721 1.00 92.88 137 GLY A C 1
ATOM 1039 O O . GLY A 1 137 ? -16.870 -4.368 -4.402 1.00 92.88 137 GLY A O 1
ATOM 1040 N N . ARG A 1 138 ? -17.417 -5.414 -2.511 1.00 96.75 138 ARG A N 1
ATOM 1041 C CA . ARG A 1 138 ? -18.084 -4.248 -1.918 1.00 96.75 138 ARG A CA 1
ATOM 1042 C C . ARG A 1 138 ? -17.082 -3.386 -1.160 1.00 96.75 138 ARG A C 1
ATOM 1044 O O . ARG A 1 138 ? -16.448 -3.863 -0.223 1.00 96.75 138 ARG A O 1
ATOM 1051 N N . ARG A 1 139 ? -16.981 -2.094 -1.496 1.00 96.75 139 ARG A N 1
ATOM 1052 C CA . ARG A 1 139 ? -16.126 -1.148 -0.758 1.00 96.75 139 ARG A CA 1
ATOM 1053 C C . ARG A 1 139 ? -16.652 -0.955 0.664 1.00 96.75 139 ARG A C 1
ATOM 1055 O O . ARG A 1 139 ? -17.768 -0.471 0.846 1.00 96.75 139 ARG A O 1
ATOM 1062 N N . ILE A 1 140 ? -15.836 -1.312 1.648 1.00 95.69 140 ILE A N 1
ATOM 1063 C CA . ILE A 1 140 ? -16.139 -1.191 3.081 1.00 95.69 140 ILE A CA 1
ATOM 1064 C C . ILE A 1 140 ? -15.330 -0.086 3.764 1.00 95.69 140 ILE A C 1
ATOM 1066 O O . ILE A 1 140 ? -15.716 0.371 4.833 1.00 95.69 140 ILE A O 1
ATOM 1070 N N . TYR A 1 141 ? -14.247 0.374 3.137 1.00 94.56 141 TYR A N 1
ATOM 1071 C CA . TYR A 1 141 ? -13.430 1.478 3.627 1.00 94.56 141 TYR A CA 1
ATOM 1072 C C . TYR A 1 141 ? -12.972 2.354 2.463 1.00 94.56 141 TYR A C 1
ATOM 1074 O O . TYR A 1 141 ? -12.664 1.848 1.380 1.00 94.56 141 TYR A O 1
ATOM 1082 N N . LYS A 1 142 ? -12.928 3.668 2.688 1.00 95.81 142 LYS A N 1
ATOM 1083 C CA . LYS A 1 142 ? -12.349 4.644 1.765 1.00 95.81 142 LYS A CA 1
ATOM 1084 C C . LYS A 1 142 ? -11.727 5.777 2.565 1.00 95.81 142 LYS A C 1
ATOM 1086 O O . LYS A 1 142 ? -12.408 6.400 3.374 1.00 95.81 142 LYS A O 1
ATOM 1091 N N . TYR A 1 143 ? -10.481 6.093 2.261 1.00 94.56 143 TYR A N 1
ATOM 1092 C CA . TYR A 1 143 ? -9.784 7.250 2.795 1.00 94.56 143 TYR A CA 1
ATOM 1093 C C . TYR A 1 143 ? -9.080 7.983 1.659 1.00 94.56 143 TYR A C 1
ATOM 1095 O O . TYR A 1 143 ? -8.431 7.347 0.834 1.00 94.56 143 TYR A O 1
ATOM 1103 N N . ASN A 1 144 ? -9.236 9.304 1.597 1.00 94.06 144 ASN A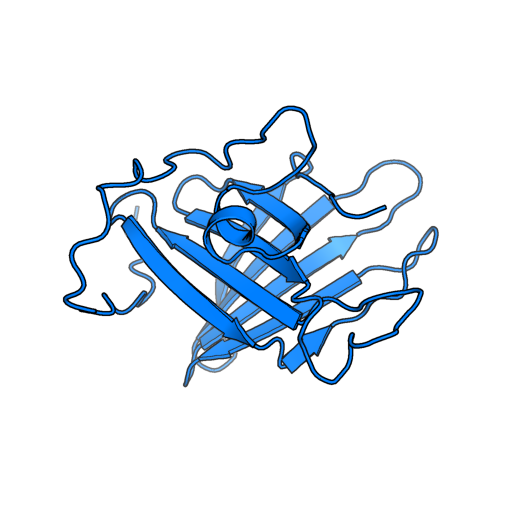 N 1
ATOM 1104 C CA . ASN A 1 144 ? -8.579 10.148 0.604 1.00 94.06 144 ASN A CA 1
ATOM 1105 C C . ASN A 1 144 ? -7.727 11.197 1.320 1.00 94.06 144 ASN A C 1
ATOM 1107 O O . ASN A 1 144 ? -8.195 11.823 2.271 1.00 94.06 144 ASN A O 1
ATOM 1111 N N . THR A 1 145 ? -6.496 11.390 0.864 1.00 89.06 145 THR A N 1
ATOM 1112 C CA . THR A 1 145 ? -5.564 12.355 1.439 1.00 89.06 145 THR A CA 1
ATOM 1113 C C . THR A 1 145 ? -4.647 12.943 0.378 1.00 89.06 145 THR A C 1
ATOM 1115 O O . THR A 1 145 ? -4.323 12.309 -0.622 1.00 89.06 145 THR A O 1
ATOM 1118 N N . THR A 1 146 ? -4.184 14.163 0.627 1.00 88.06 146 THR A N 1
ATOM 1119 C CA . THR A 1 146 ? -3.060 14.767 -0.107 1.00 88.06 146 THR A CA 1
ATOM 1120 C C . THR A 1 146 ? -1.790 14.790 0.736 1.00 88.06 146 THR A C 1
ATOM 1122 O O . THR A 1 146 ? -0.776 15.325 0.313 1.00 88.06 146 THR A O 1
ATOM 1125 N N . LYS A 1 147 ? -1.862 14.264 1.963 1.00 86.00 147 LYS A N 1
ATOM 1126 C CA . LYS A 1 147 ? -0.735 14.088 2.872 1.00 86.00 147 LYS A CA 1
ATOM 1127 C C . LYS A 1 147 ? -0.282 12.646 2.767 1.00 86.00 147 LYS A C 1
ATOM 1129 O O . LYS A 1 147 ? -0.936 11.752 3.308 1.00 86.00 147 LYS A O 1
ATOM 1134 N N . TYR A 1 148 ? 0.802 12.443 2.044 1.00 85.44 148 TYR A N 1
ATOM 1135 C CA . TYR A 1 148 ? 1.399 11.142 1.841 1.00 85.44 148 TYR A CA 1
ATOM 1136 C C . TYR A 1 148 ? 2.906 11.278 1.689 1.00 85.44 148 TYR A C 1
ATOM 1138 O O . TYR A 1 148 ? 3.417 12.353 1.382 1.00 85.44 148 TYR A O 1
ATOM 1146 N N . LEU A 1 149 ? 3.592 10.172 1.921 1.00 81.44 149 LEU A N 1
ATOM 1147 C CA . LEU A 1 149 ? 5.002 10.007 1.639 1.00 81.44 149 LEU A CA 1
ATOM 1148 C C . LEU A 1 149 ? 5.134 9.312 0.287 1.00 81.44 149 LEU A C 1
ATOM 1150 O O . LEU A 1 149 ? 4.477 8.297 0.069 1.00 81.44 149 LEU A O 1
ATOM 1154 N N . SER A 1 150 ? 6.003 9.813 -0.577 1.00 80.44 150 SER A N 1
ATOM 1155 C CA . SER A 1 150 ? 6.573 9.049 -1.687 1.00 80.44 150 SER A CA 1
ATOM 1156 C C . SER A 1 150 ? 8.063 8.886 -1.424 1.00 80.44 150 SER A C 1
ATOM 1158 O O . SER A 1 150 ? 8.723 9.864 -1.075 1.00 80.44 150 SER A O 1
ATOM 1160 N N . GLY A 1 151 ? 8.560 7.662 -1.553 1.00 71.50 151 GLY A N 1
ATOM 1161 C CA . GLY A 1 151 ? 9.965 7.310 -1.375 1.00 71.50 151 GLY A CA 1
ATOM 1162 C C . GLY A 1 151 ? 10.431 6.440 -2.538 1.00 71.50 151 GLY A C 1
ATOM 1163 O O . GLY A 1 151 ? 9.609 6.013 -3.349 1.00 71.50 151 GLY A O 1
ATOM 1164 N N . TRP A 1 152 ? 11.741 6.209 -2.605 1.00 63.78 152 TRP A N 1
ATOM 1165 C CA . TRP A 1 152 ? 12.437 5.653 -3.766 1.00 63.78 152 TRP A CA 1
ATOM 1166 C C . TRP A 1 152 ? 12.046 6.356 -5.077 1.00 63.78 152 TRP A C 1
ATOM 1168 O O . TRP A 1 152 ? 11.226 5.884 -5.863 1.00 63.78 152 TRP A O 1
ATOM 1178 N N . ARG A 1 153 ? 12.617 7.556 -5.224 1.00 54.81 153 ARG A N 1
ATOM 1179 C CA . ARG A 1 153 ? 13.222 8.162 -6.420 1.00 54.81 153 ARG A CA 1
ATOM 1180 C C . ARG A 1 153 ? 14.045 9.366 -5.968 1.00 54.81 153 ARG A C 1
ATOM 1182 O O . ARG A 1 153 ? 13.551 10.095 -5.077 1.00 54.81 153 ARG A O 1
#

Sequence (153 aa):
MKEITLPILASLCTGSLALTSIPVNAEINPQGQSILCQQQGWLTQIAISTPDFVTAICIDENDSDNINSYEPVPTHYVGQNKNTGGKLILPLAVADNSWGPGVPNFFKAENGSYTYQMYVSNNVDKNTITLSVFNNGRRIYKYNTTKYLSGWR

Solvent-accessible surface area (backbone atoms only — not comparable to full-atom values): 8828 Å² total; per-residue (Å²): 134,82,84,81,82,73,90,52,61,73,77,84,71,95,61,101,64,78,88,72,73,75,69,76,51,61,52,66,46,99,84,43,39,39,57,75,25,51,78,72,77,26,45,20,47,33,33,36,58,54,98,59,34,31,39,35,36,19,24,47,62,81,38,84,85,14,57,92,44,93,74,64,56,68,42,32,37,37,38,30,34,50,86,77,60,27,50,43,78,35,59,46,80,39,66,52,81,57,84,46,89,68,35,58,31,43,38,31,26,64,59,90,59,31,37,42,34,42,38,34,45,36,42,92,90,59,52,37,38,37,41,36,33,24,50,75,85,42,76,77,44,76,49,77,42,72,70,65,48,68,19,88,129

pLDDT: mean 79.04, std 19.42, range [28.0, 97.5]

Organism: NCBI:txid1618023

Foldseek 3Di:
DDPDDDPLDQPPDPDPDDPPDLCLFQDQDPQLAGPQQVVVVWWFQKWDGDNFKTKTFTFDCPPPQNPVDPDTFTFWIWMATNVPRRIDIFTWPDWDPPDDAQDKTWTWGDDVQKIWIWIWGRHPVAIKIWIFMGGNNHTPDIDMDSDMTGTDD

Radius of gyration: 15.17 Å; Cα contacts (8 Å, |Δi|>4): 332; chains: 1; bounding box: 40×37×37 Å

Mean predicted aligned error: 9.2 Å